Protein AF-0000000086520700 (afdb_homodimer)

Solvent-accessible surface area (backbone atoms only — not comparable to full-atom values): 8141 Å² total; per-residue (Å²): 113,71,64,58,54,53,52,50,52,50,47,50,50,51,27,51,51,29,44,51,50,27,53,52,42,46,51,52,31,52,51,45,52,53,52,33,51,51,50,52,49,52,37,54,53,49,52,53,53,42,52,53,48,51,51,52,37,53,52,46,50,52,52,32,54,51,36,50,51,52,33,54,55,39,51,55,59,62,72,104,112,72,65,58,53,52,52,51,52,52,46,51,49,52,25,53,50,29,46,51,50,29,53,54,40,48,50,53,31,52,51,45,53,53,52,34,50,51,50,50,51,53,36,54,53,50,51,52,54,43,53,53,48,52,51,52,35,53,52,46,50,52,52,30,55,50,36,49,51,54,33,55,54,37,50,54,60,62,72,105

InterPro domains:
  IPR000533 Tropomyosin [PF00261] (1-79)

Sequence (160 aa):
MDAIKKKMLAMKMEKENALDRAEQVEQKLRDCEAQKSKVEEDLNNLQKKFAILENDFDSVNEQLIEANTKLEASEKKNAEMDAIKKKMLAMKMEKENALDRAEQVEQKLRDCEAQKSKVEEDLNNLQKKFAILENDFDSVNEQLIEANTKLEASEKKNAE

Structure (mmCIF, N/CA/C/O backbone):
data_AF-0000000086520700-model_v1
#
loop_
_entity.id
_entity.type
_entity.pdbx_description
1 polymer Tropomyosin
#
loop_
_atom_site.group_PDB
_atom_site.id
_atom_site.type_symbol
_atom_site.label_atom_id
_atom_site.label_alt_id
_atom_site.label_comp_id
_atom_site.label_asym_id
_atom_site.label_entity_id
_atom_site.label_seq_id
_atom_site.pdbx_PDB_ins_code
_atom_site.Cartn_x
_atom_site.Cartn_y
_atom_site.Cartn_z
_atom_site.occupancy
_atom_site.B_iso_or_equiv
_atom_site.auth_seq_id
_atom_site.auth_comp_id
_atom_site.auth_asym_id
_atom_site.auth_atom_id
_atom_site.pdbx_PDB_model_num
ATOM 1 N N . MET A 1 1 ? -3.576 -57.156 -27 1 72.31 1 MET A N 1
ATOM 2 C CA . MET A 1 1 ? -3.502 -56 -27.859 1 72.31 1 MET A CA 1
ATOM 3 C C . MET A 1 1 ? -4.473 -54.906 -27.375 1 72.31 1 MET A C 1
ATOM 5 O O . MET A 1 1 ? -4.082 -53.75 -27.203 1 72.31 1 MET A O 1
ATOM 9 N N . ASP A 1 2 ? -5.84 -55.344 -26.891 1 85.62 2 ASP A N 1
ATOM 10 C CA . ASP A 1 2 ? -6.879 -54.406 -26.484 1 85.62 2 ASP A CA 1
ATOM 11 C C . ASP A 1 2 ? -6.562 -53.781 -25.141 1 85.62 2 ASP A C 1
ATOM 13 O O . ASP A 1 2 ? -6.742 -52.562 -24.938 1 85.62 2 ASP A O 1
ATOM 17 N N . ALA A 1 3 ? -5.867 -54.469 -24.328 1 85.75 3 ALA A N 1
ATOM 18 C CA . ALA A 1 3 ? -5.566 -54 -22.969 1 85.75 3 ALA A CA 1
ATOM 19 C C . ALA A 1 3 ? -4.457 -52.969 -22.984 1 85.75 3 ALA A C 1
ATOM 21 O O . ALA A 1 3 ? -4.531 -51.969 -22.25 1 85.75 3 ALA A O 1
ATOM 22 N N . ILE A 1 4 ? -3.578 -53.125 -23.844 1 83.81 4 ILE A N 1
ATOM 23 C CA . ILE A 1 4 ? -2.439 -52.219 -23.953 1 83.81 4 ILE A CA 1
ATOM 24 C C . ILE A 1 4 ? -2.9 -50.875 -24.531 1 83.81 4 ILE A C 1
ATOM 26 O O . ILE A 1 4 ? -2.459 -49.812 -24.094 1 83.81 4 ILE A O 1
ATOM 30 N N . LYS A 1 5 ? -3.775 -51 -25.547 1 82.25 5 LYS A N 1
ATOM 31 C CA . LYS A 1 5 ? -4.312 -49.812 -26.172 1 82.25 5 LYS A CA 1
ATOM 32 C C . LYS A 1 5 ? -5.09 -48.969 -25.156 1 82.25 5 LYS A C 1
ATOM 34 O O . LYS A 1 5 ? -4.953 -47.719 -25.125 1 82.25 5 LYS A O 1
ATOM 39 N N . LYS A 1 6 ? -5.848 -49.562 -24.312 1 89.94 6 LYS A N 1
ATOM 40 C CA . LYS A 1 6 ? -6.641 -48.906 -23.281 1 89.94 6 LYS A CA 1
ATOM 41 C C . LYS A 1 6 ? -5.742 -48.219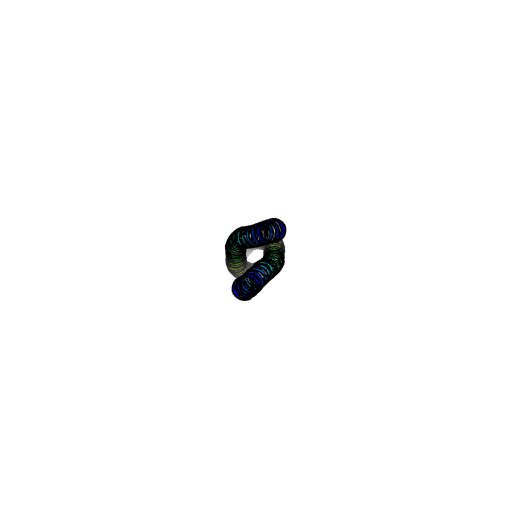 -22.266 1 89.94 6 LYS A C 1
ATOM 43 O O . LYS A 1 6 ? -6 -47.094 -21.859 1 89.94 6 LYS A O 1
ATOM 48 N N . LYS A 1 7 ? -4.75 -48.906 -21.891 1 86.75 7 LYS A N 1
ATOM 49 C CA . LYS A 1 7 ? -3.809 -48.375 -20.906 1 86.75 7 LYS A CA 1
ATOM 50 C C . LYS A 1 7 ? -3.072 -47.156 -21.453 1 86.75 7 LYS A C 1
ATOM 52 O O . LYS A 1 7 ? -2.893 -46.156 -20.734 1 86.75 7 LYS A O 1
ATOM 57 N N . MET A 1 8 ? -2.701 -47.156 -22.719 1 84.75 8 MET A N 1
ATOM 58 C CA . MET A 1 8 ? -2.002 -46.031 -23.375 1 84.75 8 MET A CA 1
ATOM 59 C C . MET A 1 8 ? -2.891 -44.812 -23.453 1 84.75 8 MET A C 1
ATOM 61 O O . MET A 1 8 ? -2.414 -43.688 -23.266 1 84.75 8 MET A O 1
ATOM 65 N N . LEU A 1 9 ? -4.094 -45.062 -23.781 1 88.38 9 LEU A N 1
ATOM 66 C CA . LEU A 1 9 ? -5.055 -43.969 -23.844 1 88.38 9 LEU A CA 1
ATOM 67 C C . LEU A 1 9 ? -5.223 -43.312 -22.469 1 88.38 9 LEU A C 1
ATOM 69 O O . LEU A 1 9 ? -5.285 -42.094 -22.375 1 88.38 9 LEU A O 1
ATOM 73 N N . ALA A 1 10 ? -5.258 -44.125 -21.406 1 91.06 10 ALA A N 1
ATOM 74 C CA . ALA A 1 10 ? -5.387 -43.625 -20.031 1 91.06 10 ALA A CA 1
ATOM 75 C C . ALA A 1 10 ? -4.176 -42.781 -19.641 1 91.06 10 ALA A C 1
ATOM 77 O O . ALA A 1 10 ? -4.328 -41.719 -19.047 1 91.06 10 ALA A O 1
ATOM 78 N N . MET A 1 11 ? -3.033 -43.312 -20.078 1 87.62 11 MET A N 1
ATOM 79 C CA . MET A 1 11 ? -1.797 -42.594 -19.781 1 87.62 11 MET A CA 1
ATOM 80 C C . MET A 1 11 ? -1.755 -41.25 -20.5 1 87.62 11 MET A C 1
ATOM 82 O O . MET A 1 11 ? -1.297 -40.25 -19.938 1 87.62 11 MET A O 1
ATOM 86 N N . LYS A 1 12 ? -2.186 -41.25 -21.734 1 88.25 12 LYS A N 1
ATOM 87 C CA . LYS A 1 12 ? -2.246 -40 -22.516 1 88.25 12 LYS A CA 1
ATOM 88 C C . LYS A 1 12 ? -3.176 -39 -21.859 1 88.25 12 LYS A C 1
ATOM 90 O O . LYS A 1 12 ? -2.836 -37.812 -21.75 1 88.25 12 LYS A O 1
ATOM 95 N N . MET A 1 13 ? -4.297 -39.469 -21.359 1 94.12 13 MET A N 1
ATOM 96 C CA . MET A 1 13 ? -5.266 -38.594 -20.703 1 94.12 13 MET A CA 1
ATOM 97 C C . MET A 1 13 ? -4.695 -38 -19.422 1 94.12 13 MET A C 1
ATOM 99 O O . MET A 1 13 ? -4.891 -36.844 -19.125 1 94.12 13 MET A O 1
ATOM 103 N N . GLU A 1 14 ? -4.031 -38.875 -18.703 1 92.38 14 GLU A N 1
ATOM 104 C CA . GLU A 1 14 ? -3.406 -38.438 -17.453 1 92.38 14 GLU A CA 1
ATOM 105 C C . GLU A 1 14 ? -2.352 -37.375 -17.719 1 92.38 14 GLU A C 1
ATOM 107 O O . GLU A 1 14 ? -2.268 -36.375 -17 1 92.38 14 GLU A O 1
ATOM 112 N N . LYS A 1 15 ? -1.606 -37.594 -18.797 1 88.62 15 LYS A N 1
ATOM 113 C CA . LYS A 1 15 ? -0.587 -36.625 -19.203 1 88.62 15 LYS A CA 1
ATOM 114 C C . LYS A 1 15 ? -1.214 -35.281 -19.578 1 88.62 15 LYS A C 1
ATOM 116 O O . LYS A 1 15 ? -0.765 -34.25 -19.125 1 88.62 15 LYS A O 1
ATOM 121 N N . GLU A 1 16 ? -2.23 -35.312 -20.312 1 93.25 16 GLU A N 1
ATOM 122 C CA . GLU A 1 16 ? -2.904 -34.094 -20.781 1 93.25 16 GLU A CA 1
ATOM 123 C C . GLU A 1 16 ? -3.521 -33.344 -19.625 1 93.25 16 GLU A C 1
ATOM 125 O O . GLU A 1 16 ? -3.467 -32.094 -19.578 1 93.25 16 GLU A O 1
ATOM 130 N N . ASN A 1 17 ? -4.094 -34.094 -18.719 1 94 17 ASN A N 1
ATOM 131 C CA . ASN A 1 17 ? -4.691 -33.469 -17.531 1 94 17 ASN A CA 1
ATOM 132 C C . ASN A 1 17 ? -3.639 -32.781 -16.672 1 94 17 ASN A C 1
ATOM 134 O O . ASN A 1 17 ? -3.879 -31.688 -16.156 1 94 17 ASN A O 1
ATOM 138 N N . ALA A 1 18 ? -2.479 -33.438 -16.5 1 91.06 18 ALA A N 1
ATOM 139 C CA . ALA A 1 18 ? -1.382 -32.875 -15.727 1 91.06 18 ALA A CA 1
ATOM 140 C C . ALA A 1 18 ? -0.861 -31.578 -16.359 1 91.06 18 ALA A C 1
ATOM 142 O O . ALA A 1 18 ? -0.592 -30.594 -15.672 1 91.06 18 ALA A O 1
ATOM 143 N N . LEU A 1 19 ? -0.764 -31.594 -17.703 1 91.81 19 LEU A N 1
ATOM 144 C CA . LEU A 1 19 ? -0.309 -30.422 -18.438 1 91.81 19 LEU A CA 1
ATOM 145 C C . LEU A 1 19 ? -1.297 -29.266 -18.297 1 91.81 19 LEU A C 1
ATOM 147 O O . LEU A 1 19 ? -0.893 -28.109 -18.125 1 91.81 19 LEU A O 1
ATOM 151 N N . ASP A 1 20 ? -2.557 -29.609 -18.344 1 95.19 20 ASP A N 1
ATOM 152 C CA . ASP A 1 20 ? -3.605 -28.609 -18.203 1 95.19 20 ASP A CA 1
ATOM 153 C C . ASP A 1 20 ? -3.568 -27.953 -16.828 1 95.19 20 ASP A C 1
ATOM 155 O O . ASP A 1 20 ? -3.723 -26.734 -16.703 1 95.19 20 ASP A O 1
ATOM 159 N N . ARG A 1 21 ? -3.381 -28.797 -15.852 1 93.81 21 ARG A N 1
ATOM 160 C CA . ARG A 1 21 ? -3.291 -28.297 -14.484 1 93.81 21 ARG A CA 1
ATOM 161 C C . ARG A 1 21 ? -2.102 -27.344 -14.328 1 93.81 21 ARG A C 1
ATOM 163 O O . ARG A 1 21 ? -2.221 -26.281 -13.719 1 93.81 21 ARG A O 1
ATOM 170 N N . ALA A 1 22 ? -1 -27.672 -14.875 1 92.12 22 ALA A N 1
ATOM 171 C CA . ALA A 1 22 ? 0.209 -26.859 -14.805 1 92.12 22 ALA A CA 1
ATOM 172 C C . ALA A 1 22 ? -0.004 -25.5 -15.469 1 92.12 22 ALA A C 1
ATOM 174 O O . ALA A 1 22 ? 0.4 -24.469 -14.93 1 92.12 22 ALA A O 1
ATOM 175 N N . GLU A 1 23 ? -0.687 -25.516 -16.562 1 95.44 23 GLU A N 1
ATOM 176 C CA . GLU A 1 23 ? -0.97 -24.281 -17.297 1 95.44 23 GLU A CA 1
ATOM 177 C C . GLU A 1 23 ? -1.917 -23.375 -16.516 1 95.44 23 GLU A C 1
ATOM 179 O O . GLU A 1 23 ? -1.754 -22.156 -16.5 1 95.44 23 GLU A O 1
ATOM 184 N N . GLN A 1 24 ? -2.863 -24 -15.898 1 97 24 GLN A N 1
ATOM 185 C CA . GLN A 1 24 ? -3.838 -23.25 -15.109 1 97 24 GLN A CA 1
ATOM 186 C C . GLN A 1 24 ? -3.172 -22.562 -13.914 1 97 24 GLN A C 1
ATOM 188 O O . GLN A 1 24 ? -3.428 -21.391 -13.648 1 97 24 GLN A O 1
ATOM 193 N N . VAL A 1 25 ? -2.326 -23.203 -13.227 1 97.06 25 VAL A N 1
ATOM 194 C CA . VAL A 1 25 ? -1.671 -22.656 -12.047 1 97.06 25 VAL A CA 1
ATOM 195 C C . VAL A 1 25 ? -0.694 -21.562 -12.461 1 97.06 25 VAL A C 1
ATOM 197 O O . VAL A 1 25 ? -0.542 -20.562 -11.758 1 97.06 25 VAL A O 1
ATOM 200 N N . GLU A 1 26 ? -0.073 -21.797 -13.625 1 97.62 26 GLU A N 1
ATOM 201 C CA . GLU A 1 26 ? 0.82 -20.781 -14.156 1 97.62 26 GLU A CA 1
ATOM 202 C C . GLU A 1 26 ? 0.067 -19.484 -14.43 1 97.62 26 GLU A C 1
ATOM 204 O O . GLU A 1 26 ? 0.582 -18.391 -14.172 1 97.62 26 GLU A O 1
ATOM 209 N N . GLN A 1 27 ? -1.092 -19.594 -14.961 1 98.25 27 GLN A N 1
ATOM 210 C CA . GLN A 1 27 ? -1.92 -18.422 -15.219 1 98.25 27 GLN A CA 1
ATOM 211 C C . GLN A 1 27 ? -2.301 -17.719 -13.93 1 98.25 27 GLN A C 1
ATOM 213 O O . GLN A 1 27 ? -2.273 -16.484 -13.852 1 98.25 27 GLN A O 1
ATOM 218 N N . LYS A 1 28 ? -2.641 -18.484 -12.906 1 98.69 28 LYS A N 1
ATOM 219 C CA . LYS A 1 28 ? -2.977 -17.906 -11.602 1 98.69 28 LYS A CA 1
ATOM 220 C C . LYS A 1 28 ? -1.785 -17.156 -11.008 1 98.69 28 LYS A C 1
ATOM 222 O O . LYS A 1 28 ? -1.954 -16.125 -10.367 1 98.69 28 LYS A O 1
ATOM 227 N N . LEU A 1 29 ? -0.63 -17.703 -11.242 1 98.69 29 LEU A N 1
ATOM 228 C CA . LEU A 1 29 ? 0.583 -17.047 -10.758 1 98.69 29 LEU A CA 1
ATOM 229 C C . LEU A 1 29 ? 0.808 -15.719 -11.461 1 98.69 29 LEU A C 1
ATOM 231 O O . LEU A 1 29 ? 1.126 -14.719 -10.82 1 98.69 29 LEU A O 1
ATOM 235 N N . ARG A 1 30 ? 0.595 -15.742 -12.75 1 98.75 30 ARG A N 1
ATOM 236 C CA . ARG A 1 30 ? 0.746 -14.516 -13.516 1 98.75 30 ARG A CA 1
ATOM 237 C C . ARG A 1 30 ? -0.226 -13.445 -13.039 1 98.75 30 ARG A C 1
ATOM 239 O O . ARG A 1 30 ? 0.152 -12.281 -12.883 1 98.75 30 ARG A O 1
ATOM 246 N N . ASP A 1 31 ? -1.415 -13.805 -12.773 1 98.88 31 ASP A N 1
ATOM 247 C CA . ASP A 1 31 ? -2.436 -12.891 -12.273 1 98.88 31 ASP A CA 1
ATOM 248 C C . ASP A 1 31 ? -2.062 -12.352 -10.898 1 98.88 31 ASP A C 1
ATOM 250 O O . ASP A 1 31 ? -2.215 -11.156 -10.633 1 98.88 31 ASP A O 1
ATOM 254 N N . CYS A 1 32 ? -1.576 -13.164 -10.109 1 98.88 32 CYS A N 1
ATOM 255 C CA . CYS A 1 32 ? -1.178 -12.781 -8.758 1 98.88 32 CYS A CA 1
ATOM 256 C C . CYS A 1 32 ? -0.028 -11.781 -8.797 1 98.88 32 CYS A C 1
ATOM 258 O O . CYS A 1 32 ? -0.04 -10.789 -8.062 1 98.88 32 CYS A O 1
ATOM 260 N N . GLU A 1 33 ? 0.917 -12.086 -9.641 1 98.88 33 GLU A N 1
ATOM 261 C CA . GLU A 1 33 ? 2.061 -11.195 -9.789 1 98.88 33 GLU A CA 1
ATOM 262 C C . GLU A 1 33 ? 1.623 -9.812 -10.258 1 98.88 33 GLU A C 1
ATOM 264 O O . GLU A 1 33 ? 2.125 -8.797 -9.773 1 98.88 33 GLU A O 1
ATOM 269 N N . ALA A 1 34 ? 0.685 -9.742 -11.164 1 98.88 34 ALA A N 1
ATOM 270 C CA . ALA A 1 34 ? 0.154 -8.484 -11.672 1 98.88 34 ALA A CA 1
ATOM 271 C C . ALA A 1 34 ? -0.588 -7.723 -10.578 1 98.88 34 ALA A C 1
ATOM 273 O O . ALA A 1 34 ? -0.413 -6.512 -10.43 1 98.88 34 ALA A O 1
ATOM 274 N N . GLN A 1 35 ? -1.386 -8.453 -9.828 1 98.88 35 GLN A N 1
ATOM 275 C CA . GLN A 1 35 ? -2.127 -7.844 -8.727 1 98.88 35 GLN A CA 1
ATOM 276 C C . GLN A 1 35 ? -1.182 -7.305 -7.66 1 98.88 35 GLN A C 1
ATOM 278 O O . GLN A 1 35 ? -1.367 -6.191 -7.164 1 98.88 35 GLN A O 1
ATOM 283 N N . LYS A 1 36 ? -0.207 -8.109 -7.352 1 98.81 36 LYS A N 1
ATOM 284 C CA . LYS A 1 36 ? 0.794 -7.703 -6.367 1 98.81 36 LYS A CA 1
ATOM 285 C C . LYS A 1 36 ? 1.519 -6.438 -6.809 1 98.81 36 LYS A C 1
ATOM 287 O O . LYS A 1 36 ? 1.716 -5.516 -6.012 1 98.81 36 LYS A O 1
ATOM 292 N N . SER A 1 37 ? 1.878 -6.414 -8.047 1 98.88 37 SER A N 1
ATOM 293 C CA . SER A 1 37 ? 2.578 -5.258 -8.594 1 98.88 37 SER A CA 1
ATOM 294 C C . SER A 1 37 ? 1.718 -4 -8.508 1 98.88 37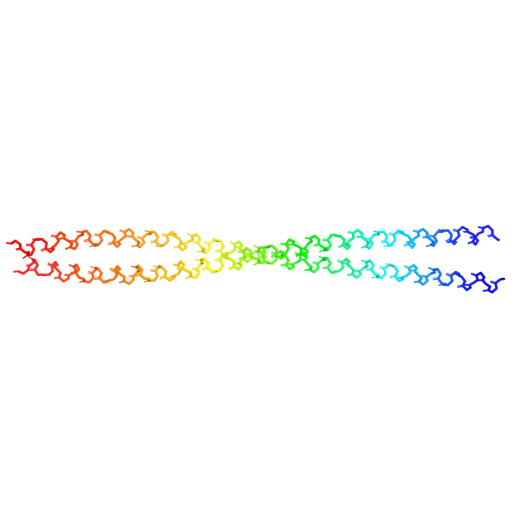 SER A C 1
ATOM 296 O O . SER A 1 37 ? 2.223 -2.918 -8.195 1 98.88 37 SER A O 1
ATOM 298 N N . LYS A 1 38 ? 0.484 -4.129 -8.75 1 98.88 38 LYS A N 1
ATOM 299 C CA . LYS A 1 38 ? -0.44 -3 -8.688 1 98.88 38 LYS A CA 1
ATOM 300 C C . LYS A 1 38 ? -0.545 -2.457 -7.266 1 98.88 38 LYS A C 1
ATOM 302 O O . LYS A 1 38 ? -0.492 -1.245 -7.051 1 98.88 38 LYS A O 1
ATOM 307 N N . VAL A 1 39 ? -0.649 -3.344 -6.34 1 98.88 39 VAL A N 1
ATOM 308 C CA . VAL A 1 39 ? -0.808 -2.93 -4.953 1 98.88 39 VAL A CA 1
ATOM 309 C C . VAL A 1 39 ? 0.483 -2.281 -4.453 1 98.88 39 VAL A C 1
ATOM 311 O O . VAL A 1 39 ? 0.445 -1.313 -3.691 1 98.88 39 VAL A O 1
ATOM 314 N N . GLU A 1 40 ? 1.562 -2.836 -4.891 1 98.88 40 GLU A N 1
ATOM 315 C CA . GLU A 1 40 ? 2.852 -2.238 -4.559 1 98.88 40 GLU A CA 1
ATOM 316 C C . GLU A 1 40 ? 2.953 -0.813 -5.09 1 98.88 40 GLU A C 1
ATOM 318 O O . GLU A 1 40 ? 3.467 0.076 -4.406 1 98.88 40 GLU A O 1
ATOM 323 N N . GLU A 1 41 ? 2.484 -0.596 -6.262 1 98.88 41 GLU A N 1
ATOM 324 C CA . GLU A 1 41 ? 2.467 0.739 -6.852 1 98.88 41 GLU A CA 1
ATOM 325 C C . GLU A 1 41 ? 1.564 1.682 -6.059 1 98.88 41 GLU A C 1
ATOM 327 O O . GLU A 1 41 ? 1.926 2.834 -5.812 1 98.88 41 GLU A O 1
ATOM 332 N N . ASP A 1 42 ? 0.403 1.225 -5.641 1 98.88 42 ASP A N 1
ATOM 333 C CA . ASP A 1 42 ? -0.516 2.01 -4.824 1 98.88 42 ASP A CA 1
ATOM 334 C C . ASP A 1 42 ? 0.131 2.41 -3.5 1 98.88 42 ASP A C 1
ATOM 336 O O . ASP A 1 42 ? 0.002 3.555 -3.061 1 98.88 42 ASP A O 1
ATOM 340 N N . LEU A 1 43 ? 0.795 1.508 -2.92 1 98.94 43 LEU A N 1
ATOM 341 C CA . LEU A 1 43 ? 1.497 1.762 -1.665 1 98.94 43 LEU A CA 1
ATOM 342 C C . LEU A 1 43 ? 2.572 2.828 -1.851 1 98.94 43 LEU A C 1
ATOM 344 O O . LEU A 1 43 ? 2.682 3.752 -1.042 1 98.94 43 LEU A O 1
ATOM 348 N N . ASN A 1 44 ? 3.328 2.688 -2.904 1 98.88 44 ASN A N 1
ATOM 349 C CA . ASN A 1 44 ? 4.383 3.648 -3.203 1 98.88 44 ASN A CA 1
ATOM 350 C C . ASN A 1 44 ? 3.824 5.051 -3.412 1 98.88 44 ASN A C 1
ATOM 352 O O . ASN A 1 44 ? 4.371 6.027 -2.896 1 98.88 44 ASN A O 1
ATOM 356 N N . ASN A 1 45 ? 2.732 5.141 -4.094 1 98.81 45 ASN A N 1
ATOM 357 C CA . ASN A 1 45 ? 2.076 6.422 -4.348 1 98.81 45 ASN A CA 1
ATOM 358 C C . ASN A 1 45 ? 1.563 7.051 -3.057 1 98.81 45 ASN A C 1
ATOM 360 O O . ASN A 1 45 ? 1.734 8.25 -2.838 1 98.81 45 ASN A O 1
ATOM 364 N N . LEU A 1 46 ? 1.027 6.199 -2.227 1 98.81 46 LEU A N 1
ATOM 365 C CA . LEU A 1 46 ? 0.493 6.699 -0.963 1 98.81 46 LEU A CA 1
ATOM 366 C C . LEU A 1 46 ? 1.618 7.145 -0.034 1 98.81 46 LEU A C 1
ATOM 368 O O . LEU A 1 46 ? 1.469 8.117 0.707 1 98.81 46 LEU A O 1
ATOM 372 N N . GLN A 1 47 ? 2.701 6.426 -0.1 1 98.88 47 GLN A N 1
ATOM 373 C CA . GLN A 1 47 ? 3.873 6.809 0.681 1 98.88 47 GLN A CA 1
ATOM 374 C C . GLN A 1 47 ? 4.355 8.203 0.301 1 98.88 47 GLN A C 1
ATOM 376 O O . GLN A 1 47 ? 4.691 9.008 1.173 1 98.88 47 GLN A O 1
ATOM 381 N N . LYS A 1 48 ? 4.363 8.547 -0.954 1 98.81 48 LYS A N 1
ATOM 382 C CA . LYS A 1 48 ? 4.758 9.867 -1.438 1 98.81 48 LYS A CA 1
ATOM 383 C C . LYS A 1 48 ? 3.785 10.945 -0.953 1 98.81 48 LYS A C 1
ATOM 385 O O . LYS A 1 48 ? 4.207 11.992 -0.466 1 98.81 48 LYS A O 1
ATOM 390 N N . LYS A 1 49 ? 2.539 10.641 -1.023 1 98.81 49 LYS A N 1
ATOM 391 C CA . LYS A 1 49 ? 1.512 11.578 -0.581 1 98.81 49 LYS A CA 1
ATOM 392 C C . LYS A 1 49 ? 1.591 11.812 0.925 1 98.81 49 LYS A C 1
ATOM 394 O O . LYS A 1 49 ? 1.402 12.938 1.397 1 98.81 49 LYS A O 1
ATOM 399 N N . PHE A 1 50 ? 1.906 10.781 1.597 1 98.81 50 PHE A N 1
ATOM 400 C CA . PHE A 1 50 ? 2.047 10.844 3.047 1 98.81 50 PHE A CA 1
ATOM 401 C C . PHE A 1 50 ? 3.229 11.727 3.438 1 98.81 50 PHE A C 1
ATOM 403 O O . PHE A 1 50 ? 3.121 12.547 4.348 1 98.81 50 PHE A O 1
ATOM 410 N N . ALA A 1 51 ? 4.238 11.562 2.764 1 98.81 51 ALA A N 1
ATOM 411 C CA . ALA A 1 51 ? 5.445 12.344 3.027 1 98.81 51 ALA A CA 1
ATOM 412 C C . ALA A 1 51 ? 5.203 13.828 2.775 1 98.81 51 ALA A C 1
ATOM 414 O O . ALA A 1 51 ? 5.633 14.68 3.561 1 98.81 51 ALA A O 1
ATOM 415 N N . ILE A 1 52 ? 4.508 14.141 1.688 1 98.81 52 ILE A N 1
ATOM 416 C CA . ILE A 1 52 ? 4.176 15.516 1.352 1 98.81 52 ILE A CA 1
ATOM 417 C C . ILE A 1 52 ? 3.283 16.109 2.438 1 98.81 52 ILE A C 1
ATOM 419 O O . ILE A 1 52 ? 3.525 17.219 2.908 1 98.81 52 ILE A O 1
ATOM 423 N N . LEU A 1 53 ? 2.367 15.328 2.877 1 98.69 53 LEU A N 1
ATOM 424 C CA . LEU A 1 53 ? 1.432 15.797 3.893 1 98.69 53 LEU A CA 1
ATOM 425 C C . LEU A 1 53 ? 2.143 16.031 5.223 1 98.69 53 LEU A C 1
ATOM 427 O O . LEU A 1 53 ? 1.833 16.984 5.938 1 98.69 53 LEU A O 1
ATOM 431 N N . GLU A 1 54 ? 2.996 15.148 5.531 1 98.62 54 GLU A N 1
ATOM 432 C CA . GLU A 1 54 ? 3.789 15.305 6.746 1 98.62 54 GLU A CA 1
ATOM 433 C C . GLU A 1 54 ? 4.559 16.625 6.738 1 98.62 54 GLU A C 1
ATOM 435 O O . GLU A 1 54 ? 4.609 17.328 7.754 1 98.62 54 GLU A O 1
ATOM 440 N N . ASN A 1 55 ? 5.125 16.969 5.629 1 98.62 55 ASN A N 1
ATOM 441 C CA . ASN A 1 55 ? 5.863 18.219 5.492 1 98.62 55 ASN A CA 1
ATOM 442 C C . ASN A 1 55 ? 4.938 19.422 5.605 1 98.62 55 ASN A C 1
ATOM 444 O O . ASN A 1 55 ? 5.277 20.406 6.262 1 98.62 55 ASN A O 1
ATOM 448 N N . ASP A 1 56 ? 3.811 19.312 4.984 1 98.5 56 ASP A N 1
ATOM 449 C CA . ASP A 1 56 ? 2.82 20.391 5.062 1 98.5 56 ASP A CA 1
ATOM 450 C C . ASP A 1 56 ? 2.357 20.594 6.504 1 98.5 56 ASP A C 1
ATOM 452 O O . ASP A 1 56 ? 2.215 21.734 6.953 1 98.5 56 ASP A O 1
ATOM 456 N N . PHE A 1 57 ? 2.164 19.578 7.203 1 98.38 57 PHE A N 1
ATOM 457 C CA . PHE A 1 57 ? 1.747 19.641 8.602 1 98.38 57 PHE A CA 1
ATOM 458 C C . PHE A 1 57 ? 2.812 20.312 9.453 1 98.38 57 PHE A C 1
ATOM 460 O O . PHE A 1 57 ? 2.498 21.172 10.273 1 98.38 57 PHE A O 1
ATOM 467 N N . ASP A 1 58 ? 3.994 19.906 9.227 1 98.5 58 ASP A N 1
ATOM 468 C CA . ASP A 1 58 ? 5.098 20.5 9.984 1 98.5 58 ASP A CA 1
ATOM 469 C C . ASP A 1 58 ? 5.203 22 9.727 1 98.5 58 ASP A C 1
ATOM 471 O O . ASP A 1 58 ? 5.387 22.781 10.656 1 98.5 58 ASP A O 1
ATOM 475 N N . SER A 1 59 ? 5.02 22.422 8.508 1 98.5 59 SER A N 1
ATOM 476 C CA . SER A 1 59 ? 5.086 23.812 8.109 1 98.5 59 SER A CA 1
ATOM 477 C C . SER A 1 59 ? 3.977 24.625 8.766 1 98.5 59 SER A C 1
ATOM 479 O O . SER A 1 59 ? 4.23 25.688 9.336 1 98.5 59 SER A O 1
ATOM 481 N N . VAL A 1 60 ? 2.818 24.047 8.742 1 98.25 60 VAL A N 1
ATOM 482 C CA . VAL A 1 60 ? 1.677 24.766 9.289 1 98.25 60 VAL A CA 1
ATOM 483 C C . VAL A 1 60 ? 1.78 24.812 10.812 1 98.25 60 VAL A C 1
ATOM 485 O O . VAL A 1 60 ? 1.422 25.828 11.438 1 98.25 60 VAL A O 1
ATOM 488 N N . ASN A 1 61 ? 2.293 23.781 11.383 1 97.56 61 ASN A N 1
ATOM 489 C CA . ASN A 1 61 ? 2.496 23.75 12.828 1 97.56 61 ASN A CA 1
ATOM 490 C C . ASN A 1 61 ? 3.514 24.797 13.273 1 97.56 61 ASN A C 1
ATOM 492 O O . ASN A 1 61 ? 3.33 25.438 14.305 1 97.56 61 ASN A O 1
ATOM 496 N N . GLU A 1 62 ? 4.523 25.016 12.523 1 98.44 62 GLU A N 1
ATOM 497 C CA . GLU A 1 62 ? 5.523 26.031 12.812 1 98.44 62 GLU A CA 1
ATOM 498 C C . GLU A 1 62 ? 4.926 27.438 12.68 1 98.44 62 GLU A C 1
ATOM 500 O O . GLU A 1 62 ? 5.195 28.312 13.508 1 98.44 62 GLU A O 1
ATOM 505 N N . GLN A 1 63 ? 4.121 27.609 11.688 1 98.5 63 GLN A N 1
ATOM 506 C CA . GLN A 1 63 ? 3.447 28.891 11.484 1 98.5 63 GLN A CA 1
ATOM 507 C C . GLN A 1 63 ? 2.486 29.188 12.625 1 98.5 63 GLN A C 1
ATOM 509 O O . GLN A 1 63 ? 2.359 30.344 13.055 1 98.5 63 GLN A O 1
ATOM 514 N N . LEU A 1 64 ? 1.853 28.234 13.141 1 98.19 64 LEU A N 1
ATOM 515 C CA . LEU A 1 64 ? 0.94 28.391 14.266 1 98.19 64 LEU A CA 1
AT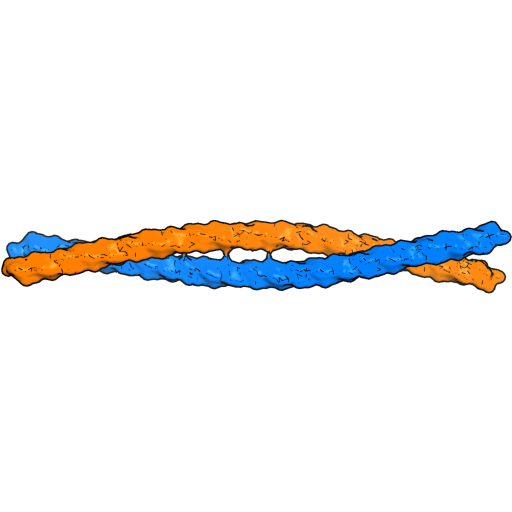OM 516 C C . LEU A 1 64 ? 1.695 28.812 15.523 1 98.19 64 LEU A C 1
ATOM 518 O O . LEU A 1 64 ? 1.255 29.703 16.25 1 98.19 64 LEU A O 1
ATOM 522 N N . ILE A 1 65 ? 2.811 28.125 15.742 1 98.12 65 ILE A N 1
ATOM 523 C CA . ILE A 1 65 ? 3.633 28.453 16.906 1 98.12 65 ILE A CA 1
ATOM 524 C C . ILE A 1 65 ? 4.082 29.906 16.812 1 98.12 65 ILE A C 1
ATOM 526 O O . ILE A 1 65 ? 3.996 30.641 17.797 1 98.12 65 ILE A O 1
ATOM 530 N N . GLU A 1 66 ? 4.461 30.344 15.633 1 98.25 66 GLU A N 1
ATOM 531 C CA . GLU A 1 66 ? 4.891 31.719 15.414 1 98.25 66 GLU A CA 1
ATOM 532 C C . GLU A 1 66 ? 3.736 32.688 15.617 1 98.25 66 GLU A C 1
ATOM 534 O O . GLU A 1 66 ? 3.904 33.75 16.25 1 98.25 66 GLU A O 1
ATOM 539 N N . ALA A 1 67 ? 2.625 32.312 15.117 1 97.81 67 ALA A N 1
ATOM 540 C CA . ALA A 1 67 ? 1.448 33.188 15.242 1 97.81 67 ALA A CA 1
ATOM 541 C C . ALA A 1 67 ? 1.045 33.344 16.703 1 97.81 67 ALA A C 1
ATOM 543 O O . ALA A 1 67 ? 0.716 34.438 17.141 1 97.81 67 ALA A O 1
ATOM 544 N N . ASN A 1 68 ? 1.13 32.281 17.438 1 97.62 68 ASN A N 1
ATOM 545 C CA . ASN A 1 68 ? 0.788 32.312 18.859 1 97.62 68 ASN A CA 1
ATOM 546 C C . ASN A 1 68 ? 1.784 33.156 19.656 1 97.62 68 ASN A C 1
ATOM 548 O O . ASN A 1 68 ? 1.396 33.906 20.562 1 97.62 68 ASN A O 1
ATOM 552 N N . THR A 1 69 ? 3.008 33.125 19.266 1 98.12 69 THR A N 1
ATOM 553 C CA . THR A 1 69 ? 4.043 33.906 19.922 1 98.12 69 THR A CA 1
ATOM 554 C C . THR A 1 69 ? 3.836 35.406 19.672 1 98.12 69 THR A C 1
ATOM 556 O O . THR A 1 69 ? 3.904 36.219 20.594 1 98.12 69 THR A O 1
ATOM 559 N N . LYS A 1 70 ? 3.551 35.781 18.469 1 97.5 70 LYS A N 1
ATOM 560 C CA . LYS A 1 70 ? 3.287 37.188 18.094 1 97.5 70 LYS A CA 1
ATOM 561 C C . LYS A 1 70 ? 2.02 37.688 18.766 1 97.5 70 LYS A C 1
ATOM 563 O O . LYS A 1 70 ? 1.952 38.844 19.156 1 97.5 70 LYS A O 1
ATOM 568 N N . LEU A 1 71 ? 1.053 36.875 18.891 1 96.62 71 LEU A N 1
ATOM 569 C CA . LEU A 1 71 ? -0.21 37.219 19.531 1 96.62 71 LEU A CA 1
ATOM 570 C C . LEU A 1 71 ? -0.005 37.5 21.016 1 96.62 71 LEU A C 1
ATOM 572 O O . LEU A 1 71 ? -0.518 38.5 21.531 1 96.62 71 LEU A O 1
ATOM 576 N N . GLU A 1 72 ? 0.761 36.625 21.625 1 96.56 72 GLU A N 1
ATOM 577 C CA . GLU A 1 72 ? 1.06 36.812 23.047 1 96.56 72 GLU A CA 1
ATOM 578 C C . GLU A 1 72 ? 1.779 38.156 23.266 1 96.56 72 GLU A C 1
ATOM 580 O O . GLU A 1 72 ? 1.441 38.906 24.188 1 96.56 72 GLU A O 1
ATOM 585 N N . ALA A 1 73 ? 2.713 38.5 22.391 1 96.12 73 ALA A N 1
ATOM 586 C CA . ALA A 1 73 ? 3.469 39.75 22.469 1 96.12 73 ALA A CA 1
ATOM 587 C C . ALA A 1 73 ? 2.568 40.938 22.234 1 96.12 73 ALA A C 1
ATOM 589 O O . ALA A 1 73 ? 2.682 41.969 22.922 1 96.12 73 ALA A O 1
ATOM 590 N N . SER A 1 74 ? 1.645 40.844 21.328 1 95.38 74 SER A N 1
ATOM 591 C CA . SER A 1 74 ? 0.73 41.938 20.984 1 95.38 74 SER A CA 1
ATOM 592 C C . SER A 1 74 ? -0.254 42.219 22.125 1 95.38 74 SER A C 1
ATOM 594 O O . SER A 1 74 ? -0.567 43.375 22.422 1 95.38 74 SER A O 1
ATOM 596 N N . GLU A 1 75 ? -0.682 41.125 22.781 1 93.31 75 GLU A N 1
ATOM 597 C CA . GLU A 1 75 ? -1.629 41.25 23.891 1 93.31 75 GLU A CA 1
ATOM 598 C C . GLU A 1 75 ? -0.965 41.875 25.125 1 93.31 75 GLU A C 1
ATOM 600 O O . GLU A 1 75 ? -1.599 42.625 25.859 1 93.31 75 GLU A O 1
ATOM 605 N N . LYS A 1 76 ? 0.33 41.625 25.297 1 93.38 76 LYS A N 1
ATOM 606 C CA . LYS A 1 76 ? 1.078 42.219 26.391 1 93.38 76 LYS A CA 1
ATOM 607 C C . LYS A 1 76 ? 1.256 43.719 26.172 1 93.38 76 LYS A C 1
ATOM 609 O O . LYS A 1 76 ? 1.146 44.531 27.125 1 93.38 76 LYS A O 1
ATOM 614 N N . LYS A 1 77 ? 1.425 44.188 24.969 1 92 77 LYS A N 1
ATOM 615 C CA . LYS A 1 77 ? 1.565 45.594 24.609 1 92 77 LYS A CA 1
ATOM 616 C C . LYS A 1 77 ? 0.254 46.344 24.828 1 92 77 LYS A C 1
ATOM 618 O O . LYS A 1 77 ? 0.255 47.5 25.266 1 92 77 LYS A O 1
ATOM 623 N N . ASN A 1 78 ? -0.812 45.719 24.469 1 88.88 78 ASN A N 1
ATOM 624 C CA . ASN A 1 78 ? -2.127 46.344 24.594 1 88.88 78 ASN A CA 1
ATOM 625 C C . ASN A 1 78 ? -2.539 46.438 26.062 1 88.88 78 ASN A C 1
ATOM 627 O O . ASN A 1 78 ? -3.33 47.344 26.422 1 88.88 78 ASN A O 1
ATOM 631 N N . ALA A 1 79 ? -2.035 45.531 26.828 1 88.69 79 ALA A N 1
ATOM 632 C CA . ALA A 1 79 ? -2.395 45.5 28.234 1 88.69 79 ALA A CA 1
ATOM 633 C C . ALA A 1 79 ? -1.558 46.531 29.031 1 88.69 79 ALA A C 1
ATOM 635 O O . ALA A 1 79 ? -1.917 46.906 30.141 1 88.69 79 ALA A O 1
ATOM 636 N N . GLU A 1 80 ? -0.341 47 28.562 1 81.19 80 GLU A N 1
ATOM 637 C CA . GLU A 1 80 ? 0.457 48.062 29.188 1 81.19 80 GLU A CA 1
ATOM 638 C C . GLU A 1 80 ? -0.013 49.438 28.75 1 81.19 80 GLU A C 1
ATOM 640 O O . GLU A 1 80 ? -0.018 50.375 29.547 1 81.19 80 GLU A O 1
ATOM 645 N N . MET B 1 1 ? 6.805 -55.031 -29.547 1 73.5 1 MET B N 1
ATOM 646 C CA . MET B 1 1 ? 6.723 -55.062 -28.078 1 73.5 1 MET B CA 1
ATOM 647 C C . MET B 1 1 ? 7.66 -54.031 -27.469 1 73.5 1 MET B C 1
ATOM 649 O O . MET B 1 1 ? 7.246 -53.219 -26.625 1 73.5 1 MET B O 1
ATOM 653 N N . ASP B 1 2 ? 9.031 -53.875 -28.062 1 85.44 2 ASP B N 1
ATOM 654 C CA . ASP B 1 2 ? 10.039 -52.969 -27.5 1 85.44 2 ASP B CA 1
ATOM 655 C C . ASP B 1 2 ? 9.672 -51.5 -27.75 1 85.44 2 ASP B C 1
ATOM 657 O O . ASP B 1 2 ? 9.812 -50.656 -26.859 1 85.44 2 ASP B O 1
ATOM 661 N N . ALA B 1 3 ? 8.992 -51.25 -28.781 1 86.44 3 ALA B N 1
ATOM 662 C CA . ALA B 1 3 ? 8.648 -49.906 -29.172 1 86.44 3 ALA B CA 1
ATOM 663 C C . ALA B 1 3 ? 7.5 -49.344 -28.312 1 86.44 3 ALA B C 1
ATOM 665 O O . ALA B 1 3 ? 7.523 -48.188 -27.891 1 86.44 3 ALA B O 1
ATOM 666 N N . ILE B 1 4 ? 6.641 -50.188 -28 1 84.12 4 ILE B N 1
ATOM 667 C CA . ILE B 1 4 ? 5.477 -49.812 -27.203 1 84.12 4 ILE B CA 1
ATOM 668 C C . ILE B 1 4 ? 5.902 -49.531 -25.766 1 84.12 4 ILE B C 1
ATOM 670 O O . ILE B 1 4 ? 5.422 -48.562 -25.156 1 84.12 4 ILE B O 1
ATOM 674 N N . LYS B 1 5 ? 6.781 -50.406 -25.25 1 82.88 5 LYS B N 1
ATOM 675 C CA . LYS B 1 5 ? 7.301 -50.219 -23.906 1 82.88 5 LYS B CA 1
ATOM 676 C C . LYS B 1 5 ? 8.031 -48.875 -23.781 1 82.88 5 LYS B C 1
ATOM 678 O O . LYS B 1 5 ? 7.871 -48.156 -22.781 1 82.88 5 LYS B O 1
ATOM 683 N N . LYS B 1 6 ? 8.781 -48.5 -24.734 1 89.75 6 LYS B N 1
ATOM 684 C CA . LYS B 1 6 ? 9.539 -47.25 -24.75 1 89.75 6 LYS B CA 1
ATOM 685 C C . LYS B 1 6 ? 8.602 -46.031 -24.781 1 89.75 6 LYS B C 1
ATOM 687 O O . LYS B 1 6 ? 8.836 -45.062 -24.062 1 89.75 6 LYS B O 1
ATOM 692 N N . LYS B 1 7 ? 7.605 -46.156 -25.578 1 86.69 7 LYS B N 1
ATOM 693 C CA . LYS B 1 7 ? 6.637 -45.062 -25.703 1 86.69 7 LYS B CA 1
ATOM 694 C C . LYS B 1 7 ? 5.883 -44.875 -24.391 1 86.69 7 LYS B C 1
ATOM 696 O O . LYS B 1 7 ? 5.664 -43.719 -23.969 1 86.69 7 LYS B O 1
ATOM 701 N N . MET B 1 8 ? 5.551 -45.938 -23.672 1 84.94 8 MET B N 1
ATOM 702 C CA . MET B 1 8 ? 4.844 -45.875 -22.391 1 84.94 8 MET B CA 1
ATOM 703 C C . MET B 1 8 ? 5.707 -45.219 -21.328 1 84.94 8 MET B C 1
ATOM 705 O O . MET B 1 8 ? 5.207 -44.438 -20.5 1 84.94 8 MET B O 1
ATOM 709 N N . LEU B 1 9 ? 6.922 -45.562 -21.328 1 88.44 9 LEU B N 1
ATOM 710 C CA . LEU B 1 9 ? 7.863 -45 -20.375 1 88.44 9 LEU B CA 1
ATOM 711 C C . LEU B 1 9 ? 8 -43.5 -20.609 1 88.44 9 LEU B C 1
ATOM 713 O O . LEU B 1 9 ? 8.047 -42.719 -19.656 1 88.44 9 LEU B O 1
ATOM 717 N N . ALA B 1 10 ?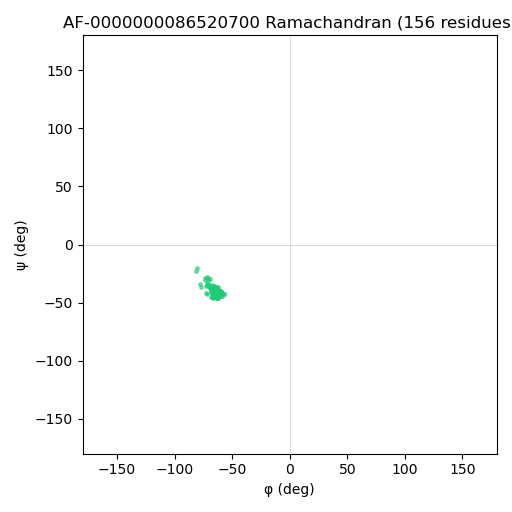 8.031 -43.062 -21.875 1 89.75 10 ALA B N 1
ATOM 718 C CA . ALA B 1 10 ? 8.133 -41.625 -22.234 1 89.75 10 ALA B CA 1
ATOM 719 C C . ALA B 1 10 ? 6.91 -40.844 -21.75 1 89.75 10 ALA B C 1
ATOM 721 O O . ALA B 1 10 ? 7.039 -39.75 -21.219 1 89.75 10 ALA B O 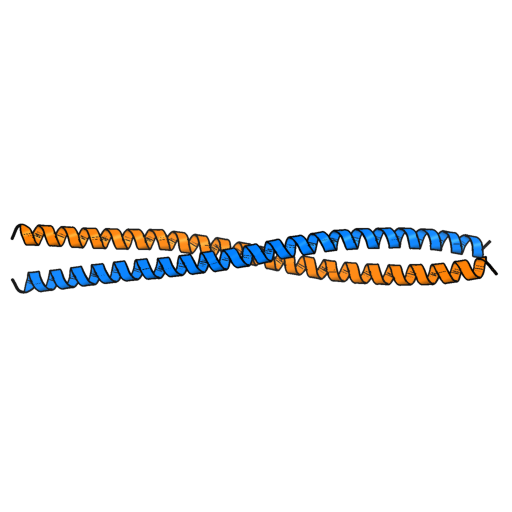1
ATOM 722 N N . MET B 1 11 ? 5.746 -41.562 -21.906 1 86.56 11 MET B N 1
ATOM 723 C CA . MET B 1 11 ? 4.5 -40.906 -21.469 1 86.56 11 MET B CA 1
ATOM 724 C C . MET B 1 11 ? 4.461 -40.75 -19.953 1 86.56 11 MET B C 1
ATOM 726 O O . MET B 1 11 ? 4.004 -39.75 -19.453 1 86.56 11 MET B O 1
ATOM 730 N N . LYS B 1 12 ? 4.941 -41.75 -19.297 1 88.44 12 LYS B N 1
ATOM 731 C CA . LYS B 1 12 ? 5.008 -41.719 -17.828 1 88.44 12 LYS B CA 1
ATOM 732 C C . LYS B 1 12 ? 5.934 -40.594 -17.359 1 88.44 12 LYS B C 1
ATOM 734 O O . LYS B 1 12 ? 5.598 -39.844 -16.438 1 88.44 12 LYS B O 1
ATOM 739 N N . MET B 1 13 ? 7.031 -40.438 -18.047 1 93.81 13 MET B N 1
ATOM 740 C CA . MET B 1 13 ? 8 -39.406 -17.688 1 93.81 13 MET B CA 1
ATOM 741 C C . MET B 1 13 ? 7.434 -38.031 -17.938 1 93.81 13 MET B C 1
ATOM 743 O O . MET B 1 13 ? 7.641 -37.094 -17.141 1 93.81 13 MET B O 1
ATOM 747 N N . GLU B 1 14 ? 6.762 -37.906 -19.047 1 90.94 14 GLU B N 1
ATOM 748 C CA . GLU B 1 14 ? 6.148 -36.625 -19.375 1 90.94 14 GLU B CA 1
ATOM 749 C C . GLU B 1 14 ? 5.09 -36.219 -18.344 1 90.94 14 GLU B C 1
ATOM 751 O O . GLU B 1 14 ? 5 -35.062 -17.938 1 90.94 14 GLU B O 1
ATOM 756 N N . LYS B 1 15 ? 4.34 -37.219 -17.922 1 89.25 15 LYS B N 1
ATOM 757 C CA . LYS B 1 15 ? 3.328 -37.031 -16.891 1 89.25 15 LYS B CA 1
ATOM 758 C C . LYS B 1 15 ? 3.965 -36.594 -15.57 1 89.25 15 LYS B C 1
ATOM 760 O O . LYS B 1 15 ? 3.525 -35.594 -14.961 1 89.25 15 LYS B O 1
ATOM 765 N N . GLU B 1 16 ? 4.98 -37.219 -15.211 1 93.75 16 GLU B N 1
ATOM 766 C CA . GLU B 1 16 ? 5.656 -36.938 -13.953 1 93.75 16 GLU B CA 1
ATOM 767 C C . GLU B 1 16 ? 6.281 -35.531 -13.984 1 93.75 16 GLU B C 1
ATOM 769 O O . GLU B 1 16 ? 6.238 -34.812 -12.984 1 93.75 16 GLU B O 1
ATOM 774 N N . ASN B 1 17 ? 6.859 -35.219 -15.102 1 93.19 17 ASN B N 1
ATOM 775 C CA . ASN B 1 17 ? 7.461 -33.906 -15.266 1 93.19 17 ASN B CA 1
ATOM 776 C C . ASN B 1 17 ? 6.418 -32.781 -15.164 1 93.19 17 ASN B C 1
ATOM 778 O O . ASN B 1 17 ? 6.668 -31.75 -14.547 1 93.19 17 ASN B O 1
ATOM 782 N N . ALA B 1 18 ? 5.238 -32.969 -15.773 1 88.94 18 ALA B N 1
ATOM 783 C CA . ALA B 1 18 ? 4.148 -32 -15.727 1 88.94 18 ALA B CA 1
ATOM 784 C C . ALA B 1 18 ? 3.633 -31.812 -14.305 1 88.94 18 ALA B C 1
ATOM 786 O O . ALA B 1 18 ? 3.361 -30.688 -13.875 1 88.94 18 ALA B O 1
ATOM 787 N N . LEU B 1 19 ? 3.541 -32.906 -13.57 1 93.12 19 LEU B N 1
ATOM 788 C CA . LEU B 1 19 ? 3.092 -32.844 -12.188 1 93.12 19 LEU B CA 1
ATOM 789 C C . LEU B 1 19 ? 4.09 -32.094 -11.312 1 93.12 19 LEU B C 1
ATOM 791 O O . LEU B 1 19 ? 3.699 -31.297 -10.461 1 93.12 19 LEU B O 1
ATOM 795 N N . ASP B 1 20 ? 5.344 -32.375 -11.602 1 95.75 20 ASP B N 1
ATOM 796 C CA . ASP B 1 20 ? 6.398 -31.719 -10.852 1 95.75 20 ASP B CA 1
ATOM 797 C C . ASP B 1 20 ? 6.375 -30.203 -11.102 1 95.75 20 ASP B C 1
ATOM 799 O O . ASP B 1 20 ? 6.52 -29.406 -10.172 1 95.75 20 ASP B O 1
ATOM 803 N N . ARG B 1 21 ? 6.207 -29.875 -12.352 1 94 21 ARG B N 1
ATOM 804 C CA . ARG B 1 21 ? 6.125 -28.469 -12.719 1 94 21 ARG B CA 1
ATOM 805 C C . ARG B 1 21 ? 4.93 -27.797 -12.047 1 94 21 ARG B C 1
ATOM 807 O O . ARG B 1 21 ? 5.055 -26.688 -11.508 1 94 21 ARG B O 1
ATOM 814 N N . ALA B 1 22 ? 3.812 -28.406 -12.031 1 94.25 22 ALA B N 1
ATOM 815 C CA . ALA B 1 22 ? 2.6 -27.875 -11.422 1 94.25 22 ALA B CA 1
ATOM 816 C C . ALA B 1 22 ? 2.795 -27.641 -9.93 1 94.25 22 ALA B C 1
ATOM 818 O O . ALA B 1 22 ? 2.379 -26.609 -9.398 1 94.25 22 ALA B O 1
ATOM 819 N N . GLU B 1 23 ? 3.477 -28.578 -9.312 1 96.81 23 GLU B N 1
ATOM 820 C CA . GLU B 1 23 ? 3.736 -28.453 -7.883 1 96.81 23 GLU B CA 1
ATOM 821 C C . GLU B 1 23 ? 4.656 -27.266 -7.586 1 96.81 23 GLU B C 1
ATOM 823 O O . GLU B 1 23 ? 4.449 -26.547 -6.613 1 96.81 23 GLU B O 1
ATOM 828 N N . GLN B 1 24 ? 5.629 -27.125 -8.422 1 97.25 24 GLN B N 1
ATOM 829 C CA . GLN B 1 24 ? 6.57 -26.016 -8.258 1 97.25 24 GLN B CA 1
ATOM 830 C C . GLN B 1 24 ? 5.879 -24.672 -8.438 1 97.25 24 GLN B C 1
ATOM 832 O O . GLN B 1 24 ? 6.082 -23.75 -7.641 1 97.25 24 GLN B O 1
ATOM 837 N N . VAL B 1 25 ? 5.039 -24.516 -9.383 1 97.44 25 VAL B N 1
ATOM 838 C CA . VAL B 1 25 ? 4.359 -23.266 -9.688 1 97.44 25 VAL B CA 1
ATOM 839 C C . VAL B 1 25 ? 3.316 -22.969 -8.609 1 97.44 25 VAL B C 1
ATOM 841 O O . VAL B 1 25 ? 3.098 -21.812 -8.25 1 97.44 25 VAL B O 1
ATOM 844 N N . GLU B 1 26 ? 2.727 -24.078 -8.109 1 98.12 26 GLU B N 1
ATOM 845 C CA . GLU B 1 26 ? 1.778 -23.922 -7.012 1 98.12 26 GLU B CA 1
ATOM 846 C C . GLU B 1 26 ? 2.451 -23.297 -5.789 1 98.12 26 GLU B C 1
ATOM 848 O O . GLU B 1 26 ? 1.858 -22.469 -5.105 1 98.12 26 GLU B O 1
ATOM 853 N N . GLN B 1 27 ? 3.627 -23.734 -5.512 1 98.31 27 GLN B N 1
ATOM 854 C CA . GLN B 1 27 ? 4.379 -23.172 -4.398 1 98.31 27 GLN B CA 1
ATOM 855 C C . GLN B 1 27 ? 4.66 -21.688 -4.633 1 98.31 27 GLN B C 1
ATOM 857 O O . GLN B 1 27 ? 4.527 -20.875 -3.719 1 98.31 27 GLN B O 1
ATOM 862 N N . LYS B 1 28 ? 5.031 -21.328 -5.852 1 98.62 28 LYS B N 1
ATOM 863 C CA . LYS B 1 28 ? 5.273 -19.922 -6.199 1 98.62 28 LYS B CA 1
ATOM 864 C C . LYS B 1 28 ? 4.004 -19.094 -6.055 1 98.62 28 LYS B C 1
ATOM 866 O O . LYS B 1 28 ? 4.059 -17.938 -5.648 1 98.62 28 LYS B O 1
ATOM 871 N N . LEU B 1 29 ? 2.912 -19.703 -6.387 1 98.69 29 LEU B N 1
ATOM 872 C CA . LEU B 1 29 ? 1.625 -19.031 -6.254 1 98.69 29 LEU B CA 1
ATOM 873 C C . LEU B 1 29 ? 1.306 -18.75 -4.789 1 98.69 29 LEU B C 1
ATOM 875 O O . LEU B 1 29 ? 0.877 -17.656 -4.445 1 98.69 29 LEU B O 1
ATOM 879 N N . ARG B 1 30 ? 1.548 -19.75 -3.979 1 98.75 30 ARG B N 1
ATOM 880 C CA . ARG B 1 30 ? 1.317 -19.578 -2.547 1 98.75 30 ARG B CA 1
ATOM 881 C C . ARG B 1 30 ? 2.174 -18.438 -1.986 1 98.75 30 ARG B C 1
ATOM 883 O O . ARG B 1 30 ? 1.692 -17.625 -1.207 1 98.75 30 ARG B O 1
ATOM 890 N N . ASP B 1 31 ? 3.395 -18.375 -2.371 1 98.81 31 ASP B N 1
ATOM 891 C CA . ASP B 1 31 ? 4.312 -17.328 -1.942 1 98.81 31 ASP B CA 1
ATOM 892 C C . ASP B 1 31 ? 3.836 -15.953 -2.422 1 98.81 31 ASP B C 1
ATOM 894 O O . ASP B 1 31 ? 3.875 -14.984 -1.668 1 98.81 31 ASP B O 1
ATOM 898 N N . CYS B 1 32 ? 3.406 -15.906 -3.574 1 98.81 32 CYS B N 1
ATOM 899 C CA . CYS B 1 32 ? 2.918 -14.664 -4.164 1 98.81 32 CYS B CA 1
ATOM 900 C C . CYS B 1 32 ? 1.688 -14.156 -3.42 1 98.81 32 CYS B C 1
ATOM 902 O O . CYS B 1 32 ? 1.581 -12.961 -3.129 1 98.81 32 CYS B O 1
ATOM 904 N N . GLU B 1 33 ? 0.802 -15.078 -3.168 1 98.88 33 GLU B N 1
ATOM 905 C CA . GLU B 1 33 ? -0.411 -14.719 -2.438 1 98.88 33 GLU B CA 1
ATOM 906 C C . GLU B 1 33 ? -0.079 -14.164 -1.056 1 98.88 33 GLU B C 1
ATOM 908 O O . GLU B 1 33 ? -0.687 -13.188 -0.61 1 98.88 33 GLU B O 1
ATOM 913 N N . ALA B 1 34 ? 0.889 -14.75 -0.383 1 98.88 34 ALA B N 1
ATOM 914 C CA . ALA B 1 34 ? 1.324 -14.289 0.932 1 98.88 34 ALA B CA 1
ATOM 915 C C . ALA B 1 34 ? 1.949 -12.898 0.845 1 98.88 34 ALA B C 1
ATOM 917 O O . ALA B 1 34 ? 1.661 -12.031 1.671 1 98.88 34 ALA B O 1
ATOM 918 N N . GLN B 1 35 ? 2.783 -12.711 -0.156 1 98.88 35 GLN B N 1
ATOM 919 C CA . GLN B 1 35 ? 3.418 -11.414 -0.365 1 98.88 35 GLN B CA 1
ATOM 920 C C . GLN B 1 35 ? 2.383 -10.336 -0.678 1 98.88 35 GLN B C 1
ATOM 922 O O . GLN B 1 35 ? 2.445 -9.234 -0.134 1 98.88 35 GLN B O 1
ATOM 927 N N . LYS B 1 36 ? 1.476 -10.703 -1.547 1 98.81 36 LYS B N 1
ATOM 928 C CA . LYS B 1 36 ? 0.401 -9.781 -1.912 1 98.81 36 LYS B CA 1
ATOM 929 C C . LYS B 1 36 ? -0.417 -9.375 -0.689 1 98.81 36 LYS B C 1
ATOM 931 O O . LYS B 1 36 ? -0.725 -8.195 -0.504 1 98.81 36 LYS B O 1
ATOM 936 N N . SER B 1 37 ? -0.723 -10.352 0.109 1 98.88 37 SER B N 1
ATOM 937 C CA . SER B 1 37 ? -1.5 -10.094 1.317 1 98.88 37 SER B CA 1
ATOM 938 C C . SER B 1 37 ? -0.762 -9.148 2.26 1 98.88 37 SER B C 1
ATOM 940 O O . SER B 1 37 ? -1.373 -8.266 2.865 1 98.88 37 SER B O 1
ATOM 942 N N . LYS B 1 38 ? 0.483 -9.305 2.381 1 98.88 38 LYS B N 1
ATOM 943 C CA . LYS B 1 38 ? 1.299 -8.453 3.24 1 98.88 38 LYS B CA 1
ATOM 944 C C . LYS B 1 38 ? 1.299 -7.012 2.744 1 98.88 38 LYS B C 1
ATOM 946 O O . LYS B 1 38 ? 1.128 -6.078 3.531 1 98.88 38 LYS B O 1
ATOM 951 N N . VAL B 1 39 ? 1.453 -6.855 1.485 1 98.81 39 VAL B N 1
ATOM 952 C CA . VAL B 1 39 ? 1.519 -5.516 0.915 1 98.81 39 VAL B CA 1
ATOM 953 C C . VAL B 1 39 ? 0.157 -4.832 1.037 1 98.81 39 VAL B C 1
ATOM 955 O O . VAL B 1 39 ? 0.079 -3.629 1.291 1 98.81 39 VAL B O 1
ATOM 958 N N . GLU B 1 40 ? -0.857 -5.625 0.829 1 98.88 40 GLU B N 1
ATOM 959 C CA . GLU B 1 40 ? -2.207 -5.102 1.018 1 98.88 40 GLU B CA 1
ATOM 960 C C . GLU B 1 40 ? -2.414 -4.613 2.447 1 98.88 40 GLU B C 1
ATOM 962 O O . GLU B 1 40 ? -3.029 -3.566 2.668 1 98.88 40 GLU B O 1
ATOM 967 N N . GLU B 1 41 ? -1.911 -5.332 3.395 1 98.88 41 GLU B N 1
ATOM 968 C CA . GLU B 1 41 ? -1.987 -4.93 4.797 1 98.88 41 GLU B CA 1
ATOM 969 C C . GLU B 1 41 ? -1.202 -3.645 5.043 1 98.88 41 GLU B C 1
ATOM 971 O O . GLU B 1 41 ? -1.672 -2.75 5.75 1 98.88 41 GLU B O 1
ATOM 976 N N . ASP B 1 42 ? -0.027 -3.512 4.48 1 98.88 42 ASP B N 1
ATOM 977 C CA . ASP B 1 42 ? 0.79 -2.307 4.594 1 98.88 42 ASP B CA 1
ATOM 978 C C . ASP B 1 42 ? 0.059 -1.092 4.02 1 98.88 42 ASP B C 1
ATOM 980 O O . ASP B 1 42 ? 0.072 -0.015 4.621 1 98.88 42 ASP B O 1
ATOM 984 N N . LEU B 1 43 ? -0.545 -1.276 2.934 1 98.88 43 LEU B N 1
ATOM 985 C CA . LEU B 1 43 ? -1.314 -0.215 2.295 1 98.88 43 LEU B CA 1
ATOM 986 C C . LEU B 1 43 ? -2.471 0.231 3.184 1 98.88 43 LEU B C 1
ATOM 988 O O . LEU B 1 43 ? -2.689 1.431 3.369 1 98.88 43 LEU B O 1
ATOM 992 N N . ASN B 1 44 ? -3.176 -0.743 3.717 1 98.88 44 ASN B N 1
ATOM 993 C CA . ASN B 1 44 ? -4.297 -0.449 4.602 1 98.88 44 ASN B CA 1
ATOM 994 C C . ASN B 1 44 ? -3.852 0.333 5.832 1 98.88 44 ASN B C 1
ATOM 996 O O . ASN B 1 44 ? -4.508 1.297 6.234 1 98.88 44 ASN B O 1
ATOM 1000 N N . ASN B 1 45 ? -2.736 -0.036 6.391 1 98.81 45 ASN B N 1
ATOM 1001 C CA . ASN B 1 45 ? -2.184 0.644 7.559 1 98.81 45 ASN B CA 1
ATOM 1002 C C . ASN B 1 45 ? -1.777 2.078 7.23 1 98.81 45 ASN B C 1
ATOM 1004 O O . ASN B 1 45 ? -2.057 2.998 8 1 98.81 45 ASN B O 1
ATOM 1008 N N . LEU B 1 46 ? -1.202 2.217 6.066 1 98.81 46 LEU B N 1
ATOM 1009 C CA . LEU B 1 46 ? -0.763 3.545 5.656 1 98.81 46 LEU B CA 1
ATOM 1010 C C . LEU B 1 46 ? -1.957 4.445 5.359 1 98.81 46 LEU B C 1
ATOM 1012 O O . LEU B 1 46 ? -1.919 5.648 5.637 1 98.81 46 LEU B O 1
ATOM 1016 N N . GLN B 1 47 ? -2.975 3.846 4.805 1 98.88 47 GLN B N 1
ATOM 1017 C CA . GLN B 1 47 ? -4.207 4.59 4.551 1 98.88 47 GLN B CA 1
ATOM 1018 C C . GLN B 1 47 ? -4.789 5.148 5.844 1 98.88 47 GLN B C 1
ATOM 1020 O O . GLN B 1 47 ? -5.227 6.301 5.887 1 98.88 47 GLN B O 1
ATOM 1025 N N . LYS B 1 48 ? -4.777 4.402 6.91 1 98.81 48 LYS B N 1
ATOM 1026 C CA . LYS B 1 48 ? -5.258 4.84 8.219 1 98.81 48 LYS B CA 1
ATOM 1027 C C . LYS B 1 48 ? -4.398 5.977 8.766 1 98.81 48 LYS B C 1
ATOM 1029 O O . LYS B 1 48 ? -4.926 6.984 9.242 1 98.81 48 LYS B O 1
ATOM 1034 N N . LYS B 1 49 ? -3.123 5.836 8.633 1 98.88 49 LYS B N 1
ATOM 1035 C CA . LYS B 1 49 ? -2.197 6.863 9.109 1 98.88 49 LYS B CA 1
ATOM 1036 C C . LYS B 1 49 ? -2.357 8.156 8.312 1 98.88 49 LYS B C 1
ATOM 1038 O O . LYS B 1 49 ? -2.283 9.25 8.875 1 98.88 49 LYS B O 1
ATOM 1043 N N . PHE B 1 50 ? -2.617 8 7.086 1 98.81 50 PHE B N 1
ATOM 1044 C CA . PHE B 1 50 ? -2.82 9.133 6.199 1 98.81 50 PHE B CA 1
ATOM 1045 C C . PHE B 1 50 ? -4.086 9.898 6.574 1 98.81 50 PHE B C 1
ATOM 1047 O O . PHE B 1 50 ? -4.082 11.133 6.625 1 98.81 50 PHE B O 1
ATOM 1054 N N . ALA B 1 51 ? -5.051 9.188 6.84 1 98.81 51 ALA B N 1
ATOM 1055 C CA . ALA B 1 51 ? -6.328 9.789 7.223 1 98.81 51 ALA B CA 1
ATOM 1056 C C . ALA B 1 51 ? -6.199 10.562 8.531 1 98.81 51 ALA B C 1
ATOM 1058 O O . ALA B 1 51 ? -6.73 11.672 8.656 1 98.81 51 ALA B O 1
ATOM 1059 N N . ILE B 1 52 ? -5.488 9.984 9.5 1 98.81 52 ILE B N 1
ATOM 1060 C CA . ILE B 1 52 ? -5.258 10.633 10.789 1 98.81 52 ILE B CA 1
ATOM 1061 C C . ILE B 1 52 ? -4.461 11.922 10.578 1 98.81 52 ILE B C 1
ATOM 1063 O O . ILE B 1 52 ? -4.809 12.969 11.125 1 98.81 52 ILE B O 1
ATOM 1067 N N . LEU B 1 53 ? -3.5 11.844 9.734 1 98.62 53 LEU B N 1
ATOM 1068 C CA . LEU B 1 53 ? -2.645 12.992 9.469 1 98.62 53 LEU B CA 1
ATOM 1069 C C . LEU B 1 53 ? -3.424 14.102 8.773 1 98.62 53 LEU B C 1
ATOM 1071 O O . LEU B 1 53 ? -3.219 15.281 9.055 1 98.62 53 LEU B O 1
ATOM 1075 N N . GLU B 1 54 ? -4.211 13.711 7.863 1 98.62 54 GLU B N 1
ATOM 1076 C CA . GLU B 1 54 ? -5.062 14.68 7.176 1 98.62 54 GLU B CA 1
ATOM 1077 C C . GLU B 1 54 ? -5.934 15.445 8.164 1 98.62 54 GLU B C 1
ATOM 1079 O O . GLU B 1 54 ? -6.078 16.672 8.055 1 98.62 54 GLU B O 1
ATOM 1084 N N . ASN B 1 55 ? -6.492 14.758 9.117 1 98.62 55 ASN B N 1
ATOM 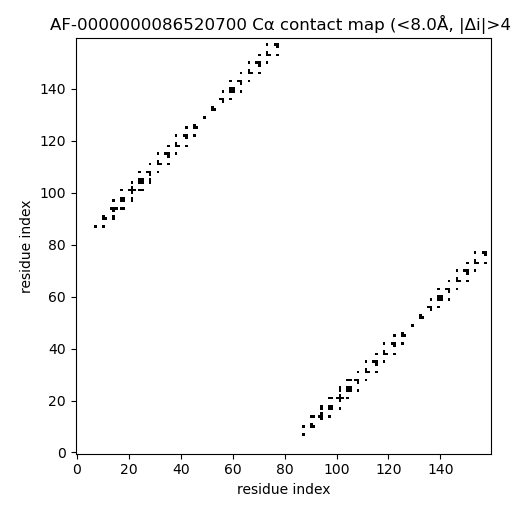1085 C CA . ASN B 1 55 ? -7.324 15.391 10.141 1 98.62 55 ASN B CA 1
ATOM 1086 C C . ASN B 1 55 ? -6.504 16.328 11.031 1 98.62 55 ASN B C 1
ATOM 1088 O O . ASN B 1 55 ? -6.949 17.422 11.352 1 98.62 55 ASN B O 1
ATOM 1092 N N . ASP B 1 56 ? -5.348 15.867 11.391 1 98.5 56 ASP B N 1
ATOM 1093 C CA . ASP B 1 56 ? -4.453 16.688 12.195 1 98.5 56 ASP B CA 1
ATOM 1094 C C . ASP B 1 56 ? -4.066 17.969 11.445 1 98.5 56 ASP B C 1
ATOM 1096 O O . ASP B 1 56 ? -4.027 19.047 12.039 1 98.5 56 ASP B O 1
ATOM 1100 N N . PHE B 1 57 ? -3.822 17.875 10.219 1 98.38 57 PHE B N 1
ATOM 1101 C CA . PHE B 1 57 ? -3.469 19.016 9.383 1 98.38 57 PHE B CA 1
ATOM 1102 C C . PHE B 1 57 ? -4.617 20.016 9.32 1 98.38 57 PHE B C 1
ATOM 1104 O O . PHE B 1 57 ? -4.406 21.219 9.469 1 98.38 57 PHE B O 1
ATOM 1111 N N . ASP B 1 58 ? -5.758 19.5 9.117 1 98.5 58 ASP B N 1
ATOM 1112 C CA . ASP B 1 58 ? -6.934 20.359 9.047 1 98.5 58 ASP B CA 1
ATOM 1113 C C . ASP B 1 58 ? -7.141 21.109 10.359 1 98.5 58 ASP B C 1
ATOM 1115 O O . ASP B 1 58 ? -7.426 22.312 10.352 1 98.5 58 ASP B O 1
ATOM 1119 N N . SER B 1 59 ? -6.941 20.453 11.461 1 98.5 59 SER B N 1
ATOM 1120 C CA . SER B 1 59 ? -7.102 21.031 12.789 1 98.5 59 SER B CA 1
ATOM 1121 C C . SER B 1 59 ? -6.086 22.156 13.023 1 98.5 59 SER B C 1
ATOM 1123 O O . SER B 1 59 ? -6.445 23.25 13.469 1 98.5 59 SER B O 1
ATOM 1125 N N . VAL B 1 60 ? -4.895 21.859 12.633 1 98.25 60 VAL B N 1
ATOM 1126 C CA . VAL B 1 60 ? -3.836 22.828 12.875 1 98.25 60 VAL B CA 1
ATOM 1127 C C . VAL B 1 60 ? -4.004 24.016 11.93 1 98.25 60 VAL B C 1
ATOM 1129 O O . VAL B 1 60 ? -3.752 25.172 12.32 1 98.25 60 VAL B O 1
ATOM 1132 N N . ASN B 1 61 ? -4.445 23.75 10.742 1 97.62 61 ASN B N 1
ATOM 1133 C CA . ASN B 1 61 ? -4.703 24.828 9.789 1 97.62 61 ASN B CA 1
ATOM 1134 C C . ASN B 1 61 ? -5.82 25.75 10.266 1 97.62 61 ASN B C 1
ATOM 1136 O O . ASN B 1 61 ? -5.727 26.969 10.117 1 97.62 61 ASN B O 1
ATOM 1140 N N . GLU B 1 62 ? -6.812 25.234 10.875 1 98.44 62 GLU B N 1
ATOM 1141 C CA . GLU B 1 62 ? -7.898 26.031 11.445 1 98.44 62 GLU B CA 1
ATOM 1142 C C . GLU B 1 62 ? -7.41 26.875 12.625 1 98.44 62 GLU B C 1
ATOM 1144 O O . GLU B 1 62 ? -7.777 28.047 12.75 1 98.44 62 GLU B O 1
ATOM 1149 N N . GLN B 1 63 ? -6.59 26.281 13.43 1 98.5 63 GLN B N 1
ATOM 1150 C CA . GLN B 1 63 ? -6.012 27 14.562 1 98.5 63 GLN B CA 1
ATOM 1151 C C . GLN B 1 63 ? -5.121 28.141 14.094 1 98.5 63 GLN B C 1
ATOM 1153 O O . GLN B 1 63 ? -5.105 29.219 14.711 1 98.5 63 GLN B O 1
ATOM 1158 N N . LEU B 1 64 ? -4.438 27.953 13.047 1 98.19 64 LEU B N 1
ATOM 1159 C CA . LEU B 1 64 ? -3.582 29 12.484 1 98.19 64 LEU B CA 1
ATOM 1160 C C . LEU B 1 64 ? -4.414 30.172 11.969 1 98.19 64 LEU B C 1
ATOM 1162 O O . LEU B 1 64 ? -4.074 31.328 12.211 1 98.19 64 LEU B O 1
ATOM 1166 N N . ILE B 1 65 ? -5.473 29.812 11.258 1 98.12 65 ILE B N 1
ATOM 1167 C CA . ILE B 1 65 ? -6.359 30.859 10.734 1 98.12 65 ILE B CA 1
ATOM 1168 C C . ILE B 1 65 ? -6.918 31.688 11.883 1 98.12 65 ILE B C 1
ATOM 1170 O O . ILE B 1 65 ? -6.93 32.906 11.82 1 98.12 65 ILE B O 1
ATOM 1174 N N . GLU B 1 66 ? -7.297 31.016 12.953 1 98.25 66 GLU B N 1
ATOM 1175 C CA . GLU B 1 66 ? -7.824 31.703 14.141 1 98.25 66 GLU B CA 1
ATOM 1176 C C . GLU B 1 66 ? -6.758 32.562 14.797 1 98.25 66 GLU B C 1
ATOM 1178 O O . GLU B 1 66 ? -7.031 33.719 15.188 1 98.25 66 GLU B O 1
ATOM 1183 N N . ALA B 1 67 ? -5.598 32.031 14.875 1 97.81 67 ALA B N 1
ATOM 1184 C CA . ALA B 1 67 ? -4.496 32.75 15.492 1 97.81 67 ALA B CA 1
ATOM 1185 C C . ALA B 1 67 ? -4.164 34.031 14.695 1 97.81 67 ALA B C 1
ATOM 1187 O O . ALA B 1 67 ? -3.941 35.094 15.266 1 97.81 67 ALA B O 1
ATOM 1188 N N . ASN B 1 68 ? -4.195 33.906 13.414 1 97.62 68 ASN B N 1
ATOM 1189 C CA . ASN B 1 68 ? -3.908 35.031 12.547 1 97.62 68 ASN B CA 1
ATOM 1190 C C . ASN B 1 68 ? -4.996 36.094 12.641 1 97.62 68 ASN B C 1
ATOM 1192 O O . ASN B 1 68 ? -4.703 37.312 12.625 1 97.62 68 ASN B O 1
ATOM 1196 N N . THR B 1 69 ? -6.211 35.688 12.805 1 98.12 69 THR B N 1
ATOM 1197 C CA . THR B 1 69 ? -7.332 36.594 12.938 1 98.12 69 THR B CA 1
ATOM 1198 C C . THR B 1 69 ? -7.238 37.375 14.25 1 98.12 69 THR B C 1
ATOM 1200 O O . THR B 1 69 ? -7.402 38.594 14.273 1 98.12 69 THR B O 1
ATOM 1203 N N . LYS B 1 70 ? -6.941 36.719 15.344 1 97.5 70 LYS B N 1
ATOM 1204 C CA . LYS B 1 70 ? -6.781 37.344 16.656 1 97.5 70 LYS B CA 1
ATOM 1205 C C . LYS B 1 70 ? -5.582 38.281 16.672 1 97.5 70 LYS B C 1
ATOM 1207 O O . LYS B 1 70 ? -5.629 39.344 17.297 1 97.5 70 LYS B O 1
ATOM 1212 N N . LEU B 1 71 ? -4.555 37.938 15.984 1 96.62 71 LEU B N 1
ATOM 1213 C CA . LEU B 1 71 ? -3.352 38.75 15.891 1 96.62 71 LEU B CA 1
ATOM 1214 C C . LEU B 1 71 ? -3.635 40.062 15.148 1 96.62 71 LEU B C 1
ATOM 1216 O O . LEU B 1 71 ? -3.225 41.125 15.586 1 96.62 71 LEU B O 1
ATOM 1220 N N . GLU B 1 72 ? -4.344 39.906 14.039 1 96.56 72 GLU B N 1
ATOM 1221 C CA . GLU B 1 72 ? -4.711 41.094 13.273 1 96.56 72 GLU B CA 1
ATOM 1222 C C . GLU B 1 72 ? -5.547 42.062 14.117 1 96.56 72 GLU B C 1
ATOM 1224 O O . GLU B 1 72 ? -5.305 43.25 14.109 1 96.56 72 GLU B O 1
ATOM 1229 N N . ALA B 1 73 ? -6.484 41.531 14.906 1 96.19 73 ALA B N 1
ATOM 1230 C CA . ALA B 1 73 ? -7.34 42.344 15.773 1 96.19 73 ALA B CA 1
ATOM 1231 C C . ALA B 1 73 ? -6.531 43 16.891 1 96.19 73 ALA B C 1
ATOM 1233 O O . ALA B 1 73 ? -6.758 44.156 17.219 1 96.19 73 ALA B O 1
ATOM 1234 N N . SER B 1 74 ? -5.566 42.312 17.438 1 95.38 74 SER B N 1
ATOM 1235 C CA . SER B 1 74 ? -4.73 42.844 18.516 1 95.38 74 SER B CA 1
ATOM 1236 C C . SER B 1 74 ? -3.812 43.938 18.031 1 95.38 74 SER B C 1
ATOM 1238 O O . SER B 1 74 ? -3.604 44.938 18.734 1 95.38 74 SER B O 1
ATOM 1240 N N . GLU B 1 75 ? -3.326 43.812 16.781 1 93.38 75 GLU B N 1
ATOM 1241 C CA . GLU B 1 75 ? -2.436 44.812 16.219 1 93.38 75 GLU B CA 1
ATOM 1242 C C . GLU B 1 75 ? -3.191 46.094 15.867 1 93.38 75 GLU B C 1
ATOM 1244 O O . GLU B 1 75 ? -2.648 47.188 15.984 1 93.38 75 GLU B O 1
ATOM 1249 N N . LYS B 1 76 ? -4.477 45.938 15.516 1 93.44 76 LYS B N 1
ATOM 1250 C CA . LYS B 1 76 ? -5.312 47.094 15.242 1 93.44 76 LYS B CA 1
ATOM 1251 C C . LYS B 1 76 ? -5.598 47.906 16.516 1 93.44 76 LYS B C 1
ATOM 1253 O O . LYS B 1 76 ? -5.59 49.125 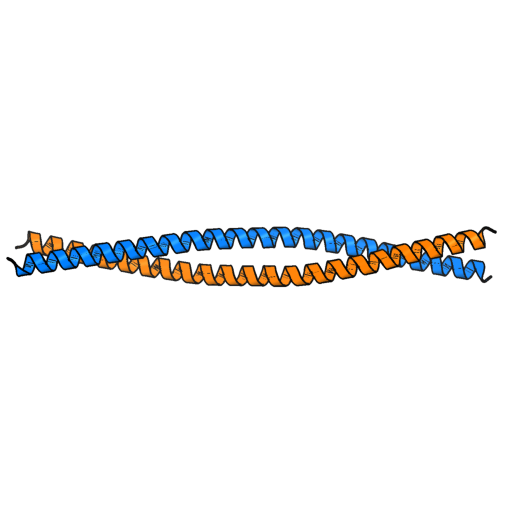16.516 1 93.44 76 LYS B O 1
ATOM 1258 N N . LYS B 1 77 ? -5.762 47.219 17.625 1 91.88 77 LYS B N 1
ATOM 1259 C CA . LYS B 1 77 ? -6 47.875 18.922 1 91.88 77 LYS B CA 1
ATOM 1260 C C . LYS B 1 77 ? -4.762 48.625 19.406 1 91.88 77 LYS B C 1
ATOM 1262 O O . LYS B 1 77 ? -4.871 49.688 20.016 1 91.88 77 LYS B O 1
ATOM 1267 N N . ASN B 1 78 ? -3.633 48.031 19.203 1 88.94 78 ASN B N 1
ATOM 1268 C CA . ASN B 1 78 ? -2.375 48.656 19.625 1 88.94 78 ASN B CA 1
ATOM 1269 C C . ASN B 1 78 ? -2.033 49.875 18.797 1 88.94 78 ASN B C 1
ATOM 1271 O O . ASN B 1 78 ? -1.334 50.781 19.266 1 88.94 78 ASN B O 1
ATOM 1275 N N . ALA B 1 79 ? -2.492 49.812 17.578 1 88.69 79 ALA B N 1
ATOM 1276 C CA . ALA B 1 79 ? -2.191 50.906 16.672 1 88.69 79 ALA B CA 1
ATOM 1277 C C . ALA B 1 79 ? -3.139 52.094 16.906 1 88.69 79 ALA B C 1
ATOM 1279 O O . ALA B 1 79 ? -2.857 53.219 16.484 1 88.69 79 ALA B O 1
ATOM 1280 N N . GLU B 1 80 ? -4.371 51.969 17.547 1 81.19 80 GLU B N 1
ATOM 1281 C CA . GLU B 1 80 ? -5.273 53.031 17.922 1 81.19 80 GLU B CA 1
ATOM 1282 C C . GLU B 1 80 ? -4.902 53.625 19.281 1 81.19 80 GLU B C 1
ATOM 1284 O O . GLU B 1 80 ? -5 54.844 19.484 1 81.19 80 GLU B O 1
#

Radius of gyration: 34.59 Å; Cα contacts (8 Å, |Δi|>4): 102; chains: 2; bounding box: 18×109×58 Å

Foldseek 3Di:
DVVVVVVVVVVVVVVVVVVVVVVVVVVVVVVVVVVVVVVVVVVVVVVVVVVVVVVVVVVVVVVVVVVVVVVVVVVVVVVD/DVVVVVVVVVVVVVVVVVVVVVVVVVVVVVVVVVVVVVVVVVVVVVVVVVVVVVVVVVVVVVVVVVVVVVVVVVVVVVVD

Secondary structure (DSSP, 8-state):
-HHHHHHHHHHHHHHHHHHHHHHHHHHHHHHHHHHHHHHHHHHHHHHHHHHHHHHHHHHHHHHHHHHHHHHHHHHHHHH-/-HHHHHHHHHHHHHHHHHHHHHHHHHHHHHHHHHHHHHHHHHHH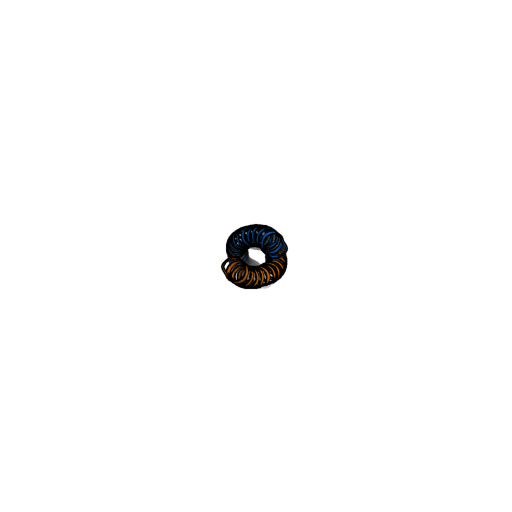HHHHHHHHHHHHHHHHHHHHHHHHHHHHHHHHHHH-

pLDDT: mean 95.02, std 5.33, range [72.31, 98.94]

Organism: NCBI:txid100452